Protein AF-A0AB36SGU2-F1 (afdb_monomer)

Mean predicted aligned error: 3.73 Å

Radius of gyration: 13.9 Å; Cα contacts (8 Å, |Δi|>4): 106; chains: 1; bounding box: 42×23×34 Å

Organism: NCBI:txid155322

Foldseek 3Di:
DDDQALALCSDPLLVVLLVQLVVCVVVVHDNVRSVVVLCVVPVVPDDPLSVLSNLSSSQLNCLLVQHGDPVSLVSNLVCLVVVVNLVSCPVPVPRSVVNNVNSVVSNVSSPDRSPDD

Solvent-accessible surface area (backbone atoms only — not comparable to full-atom values): 6600 Å² total; per-residue (Å²): 131,89,75,61,55,59,56,76,66,40,35,72,68,26,42,50,52,52,52,52,47,52,47,34,48,73,76,66,44,51,71,70,54,35,51,52,51,48,49,69,69,45,55,86,76,47,52,76,70,50,46,44,45,47,33,45,31,53,34,51,54,26,44,77,70,42,57,65,52,70,69,43,47,52,51,28,50,51,41,58,74,68,44,61,63,52,60,80,34,71,92,36,63,72,54,29,53,52,25,50,53,48,49,50,55,47,49,54,54,76,72,44,80,60,91,58,130

Secondary structure (DSSP, 8-state):
-----SSTTSSHHHHHHHHHHHHHHHTT--HHHHHHHHHHHHGGG--HHHHHHHHHHHHHHHHHTT---HHHHHHHHHHHHTT-GGGGGTT-HHHHHHHHHHHHHHHHHHHS-----

Sequence (117 aa):
MYVSGVGIFEDDLSEDIKFDFQNLISDGYSLEKATSILISKYVPSLRKYEENVFWIALAAIQWEMGRLEPLVKEKAINIIDNKSDLKRWWREPELKEKREKVLKNLKEKLLSPNSKI

pLDDT: mean 92.79, std 11.56, range [38.06, 98.62]

Structure (mmCIF, N/CA/C/O backbone):
data_AF-A0AB36SGU2-F1
#
_entry.id   AF-A0AB36SGU2-F1
#
loop_
_atom_site.group_PDB
_atom_site.id
_atom_site.type_symbol
_atom_site.label_atom_id
_atom_site.label_alt_id
_atom_site.label_comp_id
_atom_site.label_asym_id
_atom_site.label_entity_id
_atom_site.label_seq_id
_atom_site.pdbx_PDB_ins_code
_atom_site.Cartn_x
_atom_site.Cartn_y
_atom_site.Cartn_z
_atom_site.occupancy
_atom_site.B_iso_or_equiv
_atom_site.auth_seq_id
_atom_site.auth_comp_id
_atom_site.auth_asym_id
_atom_site.auth_atom_id
_atom_site.pdbx_PDB_model_num
ATOM 1 N N . MET A 1 1 ? 20.486 -14.448 -4.800 1.00 46.16 1 MET A N 1
ATOM 2 C CA . MET A 1 1 ? 19.642 -13.465 -4.092 1.00 46.16 1 MET A CA 1
ATOM 3 C C . MET A 1 1 ? 18.228 -13.771 -4.539 1.00 46.16 1 MET A C 1
ATOM 5 O O . MET A 1 1 ? 17.993 -13.698 -5.736 1.00 46.16 1 MET A O 1
ATOM 9 N N . TYR A 1 2 ? 17.367 -14.277 -3.653 1.00 52.16 2 TYR A N 1
ATOM 10 C CA . TYR A 1 2 ? 15.994 -14.608 -4.036 1.00 52.16 2 TYR A CA 1
ATOM 11 C C . TYR A 1 2 ? 15.250 -13.306 -4.302 1.00 52.16 2 TYR A C 1
ATOM 13 O O . TYR A 1 2 ? 15.203 -12.416 -3.454 1.00 52.16 2 TYR A O 1
ATOM 21 N N . VAL A 1 3 ? 14.758 -13.175 -5.522 1.00 58.72 3 VAL A N 1
ATOM 22 C CA . VAL A 1 3 ? 13.895 -12.076 -5.91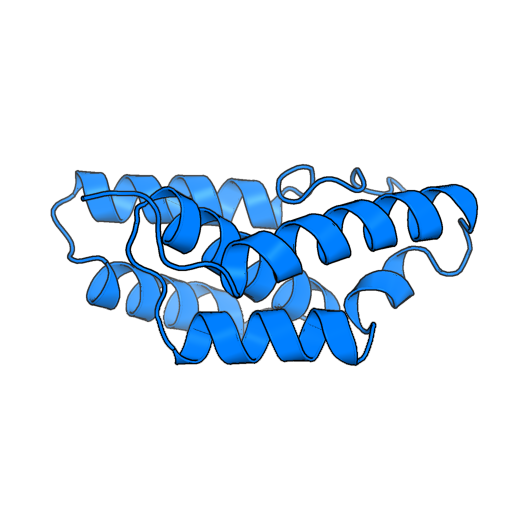8 1.00 58.72 3 VAL A CA 1
ATOM 23 C C . VAL A 1 3 ? 12.497 -12.581 -5.620 1.00 58.72 3 VAL A C 1
ATOM 25 O O . VAL A 1 3 ? 12.070 -13.580 -6.194 1.00 58.72 3 VAL A O 1
ATOM 28 N N . SER A 1 4 ? 11.838 -11.952 -4.649 1.00 68.38 4 SER A N 1
ATOM 29 C CA . SER A 1 4 ? 10.412 -12.171 -4.407 1.00 68.38 4 SER A CA 1
ATOM 30 C C . SER A 1 4 ? 9.648 -11.954 -5.717 1.00 68.38 4 SER A C 1
ATOM 32 O O . SER A 1 4 ? 10.104 -11.225 -6.611 1.00 68.38 4 SER A O 1
ATOM 34 N N . GLY A 1 5 ? 8.523 -12.649 -5.862 1.00 83.06 5 GLY A N 1
ATOM 35 C CA . GLY A 1 5 ? 7.717 -12.551 -7.065 1.00 83.06 5 GLY A CA 1
ATOM 36 C C . GLY A 1 5 ? 7.230 -11.118 -7.329 1.00 83.06 5 GLY A C 1
ATOM 37 O O . GLY A 1 5 ? 7.374 -10.197 -6.527 1.00 83.06 5 GLY A O 1
ATOM 38 N N . VAL A 1 6 ? 6.683 -10.895 -8.517 1.00 92.62 6 VAL A N 1
ATOM 39 C CA . VAL A 1 6 ? 6.271 -9.560 -8.981 1.00 92.62 6 VAL A CA 1
ATOM 40 C C . VAL A 1 6 ? 4.845 -9.199 -8.557 1.00 92.62 6 VAL A C 1
ATOM 42 O O . VAL A 1 6 ? 4.420 -8.053 -8.737 1.00 92.62 6 VAL A O 1
ATOM 45 N N . GLY A 1 7 ? 4.090 -10.151 -8.010 1.00 94.50 7 GLY A N 1
ATOM 46 C CA . GLY A 1 7 ? 2.748 -9.957 -7.476 1.00 94.50 7 GLY A CA 1
ATOM 47 C C . GLY A 1 7 ? 2.714 -9.058 -6.237 1.00 94.50 7 GLY A C 1
ATOM 48 O O . GLY A 1 7 ? 3.729 -8.790 -5.599 1.00 94.50 7 GLY A O 1
ATOM 49 N N . ILE A 1 8 ? 1.526 -8.544 -5.900 1.00 96.38 8 ILE A N 1
ATOM 50 C CA . ILE A 1 8 ? 1.348 -7.659 -4.733 1.00 96.38 8 ILE A CA 1
ATOM 51 C C . ILE A 1 8 ? 1.668 -8.380 -3.420 1.00 96.38 8 ILE A C 1
ATOM 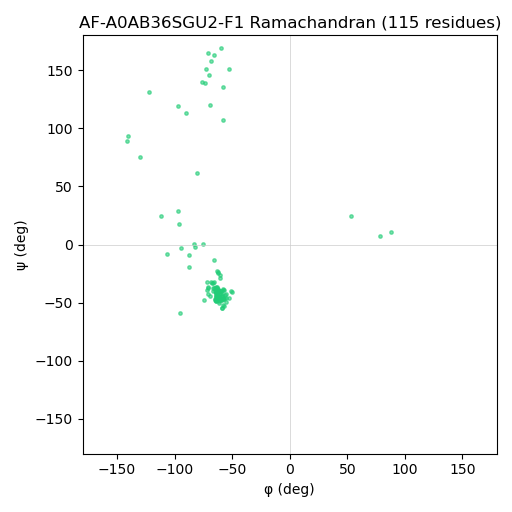53 O O . ILE A 1 8 ? 2.252 -7.755 -2.546 1.00 96.38 8 ILE A O 1
ATOM 57 N N . PHE A 1 9 ? 1.308 -9.665 -3.330 1.00 95.38 9 PHE A N 1
ATOM 58 C CA . PHE A 1 9 ? 1.475 -10.521 -2.152 1.00 95.38 9 PHE A CA 1
ATOM 59 C C . PHE A 1 9 ? 2.515 -11.634 -2.362 1.00 95.38 9 PHE A C 1
ATOM 61 O O . PHE A 1 9 ? 2.412 -12.686 -1.754 1.00 95.38 9 PHE A O 1
ATOM 68 N N . GLU A 1 10 ? 3.470 -11.451 -3.281 1.00 93.25 10 GLU A N 1
ATOM 69 C CA . GLU A 1 10 ? 4.564 -12.418 -3.504 1.00 93.25 10 GLU A CA 1
ATOM 70 C C . GLU A 1 10 ? 5.845 -12.022 -2.743 1.00 93.25 10 GLU A C 1
ATOM 72 O O . GLU A 1 10 ? 6.942 -12.466 -3.090 1.00 93.25 10 GLU A O 1
ATOM 77 N N . ASP A 1 11 ? 5.717 -11.139 -1.749 1.00 91.88 11 ASP A N 1
ATOM 78 C CA . ASP A 1 11 ? 6.776 -10.677 -0.847 1.00 91.88 11 ASP A CA 1
ATOM 79 C C . ASP A 1 11 ? 6.384 -10.967 0.608 1.00 91.88 11 ASP A C 1
ATOM 81 O O . ASP A 1 11 ? 5.280 -10.598 1.013 1.00 91.88 11 ASP A O 1
ATOM 85 N N . ASP A 1 12 ? 7.285 -11.558 1.396 1.00 93.81 12 ASP A N 1
ATOM 86 C CA . ASP A 1 12 ? 7.020 -11.952 2.790 1.00 93.81 12 ASP A CA 1
ATOM 87 C C . ASP A 1 12 ? 6.402 -10.805 3.615 1.00 93.81 12 ASP A C 1
ATOM 89 O O . ASP A 1 12 ? 5.424 -11.001 4.334 1.00 93.81 12 ASP A O 1
ATOM 93 N N . LEU A 1 13 ? 6.888 -9.566 3.440 1.00 95.44 13 LEU A N 1
ATOM 94 C CA . LEU A 1 13 ? 6.350 -8.406 4.155 1.00 95.44 13 LEU A CA 1
ATOM 95 C C . LEU A 1 13 ? 4.898 -8.113 3.758 1.00 95.44 13 LEU A C 1
ATOM 97 O O . LEU A 1 13 ? 4.078 -7.742 4.596 1.00 95.44 13 LEU A O 1
ATOM 101 N N . SER A 1 14 ? 4.563 -8.240 2.476 1.00 96.19 14 SER A N 1
ATOM 102 C CA . SER A 1 14 ? 3.194 -8.007 2.008 1.00 96.19 14 SER A CA 1
ATOM 103 C C . SER A 1 14 ? 2.211 -9.070 2.504 1.00 96.19 14 SER A C 1
ATOM 105 O O . SER A 1 14 ? 1.051 -8.741 2.769 1.00 96.19 14 SER A O 1
ATOM 107 N N . GLU A 1 15 ? 2.666 -10.314 2.669 1.00 96.38 15 GLU A N 1
ATOM 108 C CA . GLU A 1 15 ? 1.875 -11.390 3.269 1.00 96.38 15 GLU A CA 1
ATOM 109 C C . GLU A 1 15 ? 1.663 -11.153 4.768 1.00 96.38 15 GLU A C 1
ATOM 111 O O . GLU A 1 15 ? 0.520 -11.219 5.227 1.00 96.38 15 GLU A O 1
ATOM 116 N N . ASP A 1 16 ? 2.712 -10.760 5.499 1.00 97.69 16 ASP A N 1
ATOM 117 C CA . ASP A 1 16 ? 2.628 -10.393 6.918 1.00 97.69 16 ASP A CA 1
ATOM 118 C C . ASP A 1 16 ? 1.625 -9.255 7.150 1.00 97.69 16 ASP A C 1
ATOM 120 O O . ASP A 1 16 ? 0.756 -9.339 8.017 1.00 97.69 16 ASP A O 1
ATOM 124 N N . ILE A 1 17 ? 1.688 -8.200 6.330 1.00 97.94 17 ILE A N 1
ATOM 125 C CA . ILE A 1 17 ? 0.758 -7.063 6.408 1.00 97.94 17 ILE A CA 1
ATOM 126 C C . ILE A 1 17 ? -0.681 -7.518 6.178 1.00 97.94 17 ILE A C 1
ATOM 128 O O . ILE A 1 17 ? -1.591 -7.056 6.868 1.00 97.94 17 ILE A O 1
ATOM 132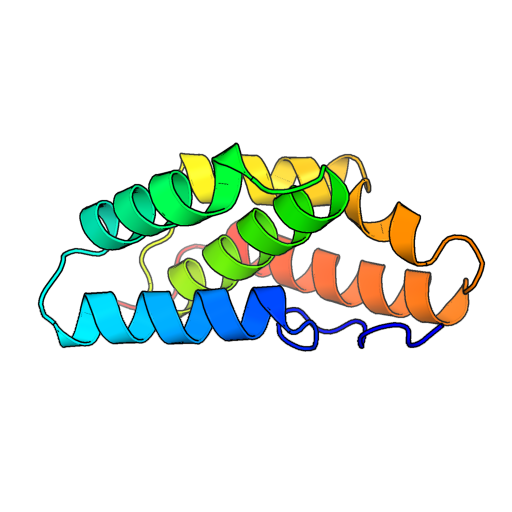 N N . LYS A 1 18 ? -0.906 -8.412 5.209 1.00 97.12 18 LYS A N 1
ATOM 133 C CA . LYS A 1 18 ? -2.237 -8.952 4.924 1.00 97.12 18 LYS A CA 1
ATOM 134 C C . LYS A 1 18 ? -2.770 -9.757 6.100 1.00 97.12 18 LYS A C 1
ATOM 136 O O . LYS A 1 18 ? -3.909 -9.531 6.506 1.00 97.12 18 LYS A O 1
ATOM 141 N N . PHE A 1 19 ? -1.954 -10.655 6.640 1.00 97.69 19 PHE A N 1
ATOM 142 C CA . PHE A 1 19 ? -2.317 -11.485 7.779 1.00 97.69 19 PHE A CA 1
ATOM 143 C C . PHE A 1 19 ? -2.627 -10.636 9.018 1.00 97.69 19 PHE A C 1
ATOM 145 O O . PHE A 1 19 ? -3.697 -10.768 9.610 1.00 97.69 19 PHE A O 1
ATOM 152 N N . ASP A 1 20 ? -1.753 -9.690 9.357 1.00 98.12 20 ASP A N 1
ATOM 153 C CA . ASP A 1 20 ? -1.947 -8.804 10.502 1.00 98.12 20 ASP A CA 1
ATOM 154 C C . ASP A 1 20 ? -3.170 -7.902 10.352 1.00 98.12 20 ASP A C 1
ATOM 156 O O . ASP A 1 20 ? -3.916 -7.706 11.314 1.00 98.12 20 ASP A O 1
ATOM 160 N N . PHE A 1 21 ? -3.409 -7.364 9.150 1.00 97.25 21 PHE A N 1
ATOM 161 C CA . PHE A 1 21 ? -4.615 -6.584 8.893 1.00 97.25 21 PHE A CA 1
ATOM 162 C C . PHE A 1 21 ? -5.864 -7.435 9.136 1.00 97.25 21 PHE A C 1
ATOM 164 O O . PHE A 1 21 ? -6.776 -7.010 9.841 1.00 97.25 21 PHE A O 1
ATOM 171 N N . GLN A 1 22 ? -5.901 -8.654 8.593 1.00 95.94 22 GLN A N 1
ATOM 172 C CA . GLN A 1 22 ? -7.028 -9.574 8.758 1.00 95.94 22 GLN A CA 1
ATOM 173 C C . GLN A 1 22 ? -7.252 -9.977 10.221 1.00 95.94 22 GLN A C 1
ATOM 175 O O . GLN A 1 22 ? -8.407 -10.051 10.647 1.00 95.94 22 GLN A O 1
ATOM 180 N N . ASN A 1 23 ? -6.186 -10.175 10.998 1.00 98.00 23 ASN A N 1
ATOM 181 C CA . ASN A 1 23 ? -6.287 -10.449 12.432 1.00 98.00 23 ASN A CA 1
ATOM 182 C C . ASN A 1 23 ? -6.893 -9.267 13.187 1.00 98.00 23 ASN A C 1
ATOM 184 O O . ASN A 1 23 ? -7.854 -9.454 13.921 1.00 98.00 23 ASN A O 1
ATOM 188 N N . LEU A 1 24 ? -6.425 -8.040 12.937 1.00 98.12 24 LEU A N 1
ATOM 189 C CA . LEU A 1 24 ? -6.988 -6.845 13.576 1.00 98.12 24 LEU A CA 1
ATOM 190 C C . LEU A 1 24 ? -8.482 -6.679 13.259 1.00 98.12 24 LEU A C 1
ATOM 192 O O . LEU A 1 24 ? -9.278 -6.343 14.132 1.00 98.12 24 LEU A O 1
ATOM 196 N N . ILE A 1 25 ? -8.892 -6.950 12.022 1.00 96.12 25 ILE A N 1
ATOM 197 C CA . ILE A 1 25 ? -10.314 -6.917 11.664 1.00 96.12 25 ILE A CA 1
ATOM 198 C C . ILE A 1 25 ? -11.093 -8.030 12.381 1.00 96.12 25 ILE A C 1
ATOM 200 O O . ILE A 1 25 ? -12.196 -7.785 12.866 1.00 96.12 25 ILE A O 1
ATOM 204 N N . SER A 1 26 ? -10.517 -9.229 12.489 1.00 96.38 26 SER A N 1
ATOM 205 C CA . SER A 1 26 ? -11.129 -10.367 13.192 1.00 96.38 26 SER A CA 1
ATOM 206 C C . SER A 1 26 ? -11.265 -10.123 14.699 1.00 96.38 26 SER A C 1
ATOM 208 O O . SER A 1 26 ? -12.258 -10.531 15.296 1.00 96.38 26 SER A O 1
ATOM 210 N N . ASP A 1 27 ? -10.331 -9.376 15.288 1.00 97.69 27 ASP A N 1
ATOM 211 C CA . ASP A 1 27 ? -10.348 -8.939 16.689 1.00 97.69 27 ASP A CA 1
ATOM 212 C C . ASP A 1 27 ? -11.343 -7.786 16.949 1.00 97.69 27 ASP A C 1
ATOM 214 O O . ASP A 1 27 ? -11.480 -7.308 18.077 1.00 97.69 27 ASP A O 1
ATOM 218 N N . GLY A 1 28 ? -12.061 -7.323 15.918 1.00 96.88 28 GLY A N 1
ATOM 219 C CA . GLY A 1 28 ? -13.112 -6.310 16.027 1.00 96.88 28 GLY A CA 1
ATOM 220 C C . GLY A 1 28 ? -12.626 -4.863 15.923 1.00 96.88 28 GLY A C 1
ATOM 221 O O . GLY A 1 28 ? -13.398 -3.938 16.193 1.00 96.88 28 GLY A O 1
ATOM 222 N N . TYR A 1 29 ? -11.372 -4.628 15.524 1.00 97.56 29 TYR A N 1
ATOM 223 C CA . TYR A 1 29 ? -10.899 -3.273 15.253 1.00 97.56 29 TYR A CA 1
ATOM 224 C C . TYR A 1 29 ? -11.540 -2.710 13.976 1.00 97.56 29 TYR A C 1
ATOM 226 O O . TYR A 1 29 ? -11.772 -3.417 12.995 1.00 97.56 29 TYR A O 1
ATOM 234 N N . SER A 1 30 ? -11.794 -1.397 13.963 1.00 94.94 30 SER A N 1
ATOM 235 C CA . SER A 1 30 ? -12.216 -0.710 12.739 1.00 94.94 30 SER A CA 1
ATOM 236 C C . SER A 1 30 ? -11.076 -0.676 11.714 1.00 94.94 30 SER A C 1
ATOM 238 O O . SER A 1 30 ? -9.903 -0.741 12.091 1.00 94.94 30 SER A O 1
ATOM 240 N N . LEU A 1 31 ? -11.404 -0.503 10.427 1.00 92.94 31 LEU A N 1
ATOM 241 C CA . LEU A 1 31 ? -10.397 -0.339 9.368 1.00 92.94 31 LEU A CA 1
ATOM 242 C C . LEU A 1 31 ? -9.400 0.781 9.704 1.00 92.94 31 LEU A C 1
ATOM 244 O O . LEU A 1 31 ? -8.200 0.551 9.645 1.00 92.94 31 LEU A O 1
ATOM 248 N N . GLU A 1 32 ? -9.876 1.945 10.152 1.00 94.62 32 GLU A N 1
ATOM 249 C CA . GLU A 1 32 ? -9.029 3.095 10.505 1.00 94.62 32 GLU A CA 1
ATOM 250 C C . GLU A 1 32 ? -8.071 2.775 11.654 1.00 94.62 32 GLU A C 1
ATOM 252 O O . GLU A 1 32 ? -6.903 3.185 11.665 1.00 94.62 32 GLU A O 1
ATOM 257 N N . LYS A 1 33 ? -8.565 2.027 12.650 1.00 97.44 33 LYS A N 1
ATOM 258 C CA . LYS A 1 33 ? -7.751 1.632 13.795 1.00 97.44 33 LYS A CA 1
ATOM 259 C C . LYS A 1 33 ? -6.717 0.588 13.386 1.00 97.44 33 LYS A C 1
ATOM 261 O O . LYS A 1 33 ? -5.559 0.734 13.778 1.00 97.44 33 LYS A O 1
ATOM 266 N N . ALA A 1 34 ? -7.101 -0.396 12.573 1.00 97.69 34 ALA A N 1
ATOM 267 C CA . ALA A 1 34 ? -6.194 -1.403 12.033 1.00 97.69 34 ALA A CA 1
ATOM 268 C C . ALA A 1 34 ? -5.079 -0.754 11.195 1.00 97.69 34 ALA A C 1
ATOM 270 O O . ALA A 1 34 ? -3.900 -1.000 11.441 1.00 97.69 34 ALA A O 1
ATOM 271 N N . THR A 1 35 ? -5.4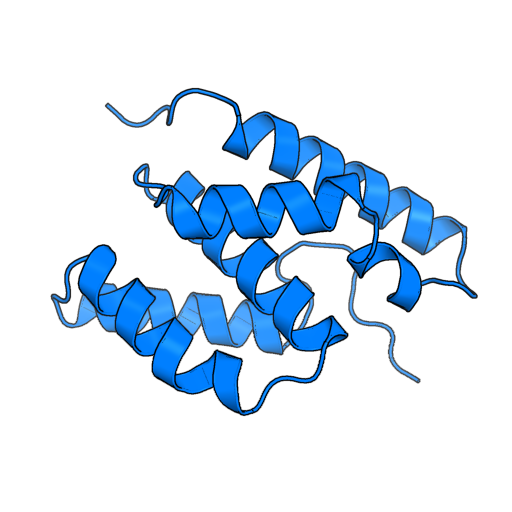27 0.172 10.297 1.00 97.38 35 THR A N 1
ATOM 272 C CA . THR A 1 35 ? -4.476 0.972 9.509 1.00 97.38 35 THR A CA 1
ATOM 273 C C . THR A 1 35 ? -3.489 1.720 10.393 1.00 97.38 35 THR A C 1
ATOM 275 O O . THR A 1 35 ? -2.279 1.628 10.194 1.00 97.38 35 THR A O 1
ATOM 278 N N . SER A 1 36 ? -3.989 2.432 11.405 1.00 97.88 36 SER A N 1
ATOM 279 C CA . SER A 1 36 ? -3.146 3.204 12.323 1.00 97.88 36 SER A CA 1
ATOM 280 C C . SER A 1 36 ? -2.174 2.312 13.103 1.00 97.88 36 SER A C 1
ATOM 282 O O . SER A 1 36 ? -1.016 2.689 13.306 1.00 97.88 36 SER A O 1
ATOM 284 N N . ILE A 1 37 ? -2.628 1.125 13.525 1.00 98.44 37 ILE A N 1
ATOM 285 C CA . ILE A 1 37 ? -1.800 0.122 14.208 1.00 98.44 37 ILE A CA 1
ATOM 286 C C . ILE A 1 37 ? -0.705 -0.385 13.268 1.00 98.44 37 ILE A C 1
ATOM 288 O O . ILE A 1 37 ? 0.462 -0.369 13.655 1.00 98.44 37 ILE A O 1
ATOM 292 N N . LEU A 1 38 ? -1.041 -0.768 12.032 1.00 98.19 38 LEU A N 1
ATOM 293 C CA . LEU A 1 38 ? -0.046 -1.263 11.077 1.00 98.19 38 LEU A CA 1
ATOM 294 C C . LEU A 1 38 ? 0.984 -0.200 10.702 1.00 98.19 38 LEU A C 1
ATOM 296 O O . LEU A 1 38 ? 2.177 -0.495 10.691 1.00 98.19 38 LEU A O 1
ATOM 300 N N . ILE A 1 39 ? 0.551 1.041 10.453 1.00 98.19 39 ILE A N 1
ATOM 301 C CA . ILE A 1 39 ? 1.468 2.156 10.179 1.00 98.19 39 ILE A CA 1
ATOM 302 C C . ILE A 1 39 ? 2.434 2.328 11.351 1.00 98.19 39 ILE A C 1
ATOM 304 O O . ILE A 1 39 ? 3.639 2.414 11.140 1.00 98.19 39 ILE A O 1
ATOM 308 N N . SER A 1 40 ? 1.920 2.326 12.583 1.00 98.06 40 SER A N 1
ATOM 309 C CA . SER A 1 40 ? 2.744 2.506 13.783 1.00 98.06 40 SER A CA 1
ATOM 310 C C . SER A 1 40 ? 3.692 1.329 14.036 1.00 98.06 40 SER A C 1
ATOM 312 O O . SER A 1 40 ? 4.792 1.535 14.541 1.00 98.06 40 SER A O 1
ATOM 314 N N . LYS A 1 41 ? 3.277 0.105 13.686 1.00 97.81 41 LYS A N 1
ATOM 315 C CA . LYS A 1 41 ? 4.060 -1.126 13.862 1.00 97.81 41 LYS A CA 1
ATOM 316 C C . LYS A 1 41 ? 5.201 -1.235 12.851 1.00 97.81 41 LYS A C 1
ATOM 318 O O . LYS A 1 41 ? 6.320 -1.560 13.234 1.00 97.81 41 LYS A O 1
ATOM 323 N N . TYR A 1 42 ? 4.909 -1.000 11.574 1.00 97.81 42 TYR A N 1
ATOM 324 C CA . TYR A 1 42 ? 5.836 -1.290 10.483 1.00 97.81 42 TYR A CA 1
ATOM 325 C C . TYR A 1 42 ? 6.654 -0.065 10.075 1.00 97.81 42 TYR A C 1
ATOM 327 O O . TYR A 1 42 ? 7.877 -0.094 10.155 1.00 97.81 42 TYR A O 1
ATOM 335 N N . VAL A 1 43 ? 6.004 1.030 9.667 1.00 96.88 43 VAL A N 1
ATOM 336 C CA . VAL A 1 43 ? 6.657 2.154 8.962 1.00 96.88 43 VAL A CA 1
ATOM 337 C C . VAL A 1 43 ? 7.923 2.695 9.652 1.00 96.88 43 VAL A C 1
ATOM 339 O O . VAL A 1 43 ? 8.885 2.961 8.932 1.00 96.88 43 VAL A O 1
ATOM 342 N N . PRO A 1 44 ? 8.005 2.826 10.995 1.00 97.31 44 PRO A N 1
ATOM 343 C CA . PRO A 1 44 ? 9.207 3.341 11.656 1.00 97.31 44 PRO A CA 1
ATOM 344 C C . PRO A 1 44 ? 10.477 2.501 11.463 1.00 97.31 44 PRO A C 1
ATOM 346 O O . PRO A 1 44 ? 11.575 3.036 11.605 1.00 97.31 44 PRO A O 1
ATOM 349 N N . SER A 1 45 ? 10.350 1.200 11.184 1.00 95.06 45 SER A N 1
ATOM 350 C CA . SER A 1 45 ? 11.483 0.272 11.061 1.00 95.06 45 SER A CA 1
ATOM 351 C C . SER A 1 45 ? 11.786 -0.141 9.618 1.00 95.06 45 SER A C 1
ATOM 353 O O . SER A 1 45 ? 12.820 -0.765 9.373 1.00 95.06 45 SER A O 1
ATOM 355 N N . LEU A 1 46 ? 10.927 0.227 8.662 1.00 96.50 46 LEU A N 1
ATOM 356 C CA . LEU A 1 46 ? 11.072 -0.162 7.263 1.00 96.50 46 LEU A CA 1
ATOM 357 C C . LEU A 1 46 ? 12.150 0.646 6.538 1.00 96.50 46 LEU A C 1
ATOM 359 O O . LEU A 1 46 ? 12.247 1.871 6.635 1.00 96.50 46 LEU A O 1
ATOM 363 N N . ARG A 1 47 ? 12.919 -0.044 5.697 1.00 95.06 47 ARG A N 1
ATOM 364 C CA . ARG A 1 47 ? 13.737 0.590 4.659 1.00 95.06 47 ARG A CA 1
ATOM 365 C C . ARG A 1 47 ? 12.844 1.141 3.552 1.00 95.06 47 ARG A C 1
ATOM 367 O O . ARG A 1 47 ? 11.701 0.735 3.381 1.00 95.06 47 ARG A O 1
ATOM 374 N N . LYS A 1 48 ? 13.398 2.008 2.698 1.00 90.25 48 LYS A N 1
ATOM 375 C CA . LYS A 1 48 ? 12.612 2.681 1.650 1.00 90.25 48 LYS A CA 1
ATOM 376 C C . LYS A 1 48 ? 11.881 1.729 0.691 1.00 90.25 48 LYS A C 1
ATOM 378 O O . LYS A 1 48 ? 10.759 2.024 0.299 1.00 90.25 48 LYS A O 1
ATOM 383 N N . TYR A 1 49 ? 12.505 0.616 0.297 1.00 91.00 49 TYR A N 1
ATOM 384 C CA . TYR A 1 49 ? 11.846 -0.361 -0.581 1.00 91.00 49 TYR A CA 1
ATOM 385 C C . TYR A 1 49 ? 10.753 -1.149 0.156 1.00 91.00 49 TYR A C 1
ATOM 387 O O . TYR A 1 49 ? 9.742 -1.482 -0.445 1.00 91.00 49 TYR A O 1
ATOM 395 N N . GLU A 1 50 ? 10.925 -1.402 1.452 1.00 95.56 50 GLU A N 1
ATOM 396 C CA . GLU A 1 5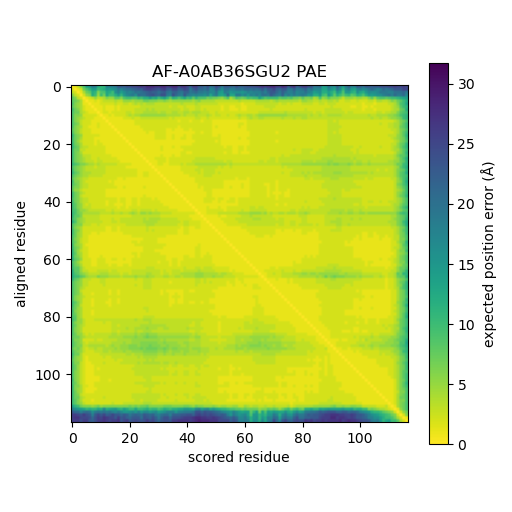0 ? 9.940 -2.096 2.288 1.00 95.56 50 GLU A CA 1
ATOM 397 C C . GLU A 1 50 ? 8.734 -1.194 2.544 1.00 95.56 50 GLU A C 1
ATOM 399 O O . GLU A 1 50 ? 7.597 -1.640 2.463 1.00 95.56 50 GLU A O 1
ATOM 404 N N . GLU A 1 51 ? 8.968 0.103 2.753 1.00 97.06 51 GLU A N 1
ATOM 405 C CA . GLU A 1 51 ? 7.907 1.104 2.859 1.00 97.06 51 GLU A CA 1
ATOM 406 C C . GLU A 1 51 ? 7.037 1.128 1.589 1.00 97.06 51 GLU A C 1
ATOM 408 O O . GLU A 1 51 ? 5.814 1.244 1.667 1.00 97.06 51 GLU A O 1
ATOM 413 N N . ASN A 1 52 ? 7.651 0.962 0.411 1.00 97.25 52 ASN A N 1
ATOM 414 C CA . ASN A 1 52 ? 6.910 0.860 -0.843 1.00 97.25 52 ASN A CA 1
ATOM 415 C C . ASN A 1 52 ? 6.009 -0.382 -0.875 1.00 97.25 52 ASN A C 1
ATOM 417 O O . ASN A 1 52 ? 4.824 -0.257 -1.189 1.00 97.25 52 ASN A O 1
ATOM 421 N N . VAL A 1 53 ? 6.552 -1.550 -0.512 1.00 97.31 53 VAL A N 1
ATOM 422 C CA . VAL A 1 53 ? 5.785 -2.802 -0.387 1.00 97.31 53 VAL A CA 1
ATOM 423 C C . VAL A 1 53 ? 4.625 -2.616 0.591 1.00 97.31 53 VAL A C 1
ATOM 425 O O . VAL A 1 53 ? 3.497 -2.983 0.267 1.00 97.31 53 VAL A O 1
ATOM 428 N N . PHE A 1 54 ? 4.872 -1.964 1.730 1.00 98.38 54 PHE A N 1
ATOM 429 C CA . PHE A 1 54 ? 3.866 -1.723 2.757 1.00 98.38 54 PHE A CA 1
ATOM 430 C C . PHE A 1 54 ? 2.666 -0.932 2.237 1.00 98.38 54 PHE A C 1
ATOM 432 O O . PHE A 1 54 ? 1.528 -1.392 2.333 1.00 98.38 54 PHE A O 1
ATOM 439 N N . TRP A 1 55 ? 2.907 0.242 1.648 1.00 98.62 55 TRP A N 1
ATOM 440 C CA . TRP A 1 55 ? 1.820 1.092 1.160 1.00 98.62 55 TRP A CA 1
ATOM 441 C C . TRP A 1 55 ? 1.063 0.448 -0.005 1.00 98.62 55 TRP A C 1
ATOM 443 O O . TRP A 1 55 ? -0.160 0.569 -0.076 1.00 98.62 55 TRP A O 1
ATOM 453 N N . ILE A 1 56 ? 1.767 -0.256 -0.898 1.00 98.50 56 ILE A N 1
ATOM 454 C CA . ILE A 1 56 ? 1.162 -0.980 -2.023 1.00 98.50 56 ILE A CA 1
ATOM 455 C C . ILE A 1 56 ? 0.249 -2.108 -1.518 1.00 98.50 56 ILE A C 1
ATOM 457 O O . ILE A 1 56 ? -0.897 -2.210 -1.964 1.00 98.50 56 ILE A O 1
ATOM 461 N N . ALA A 1 57 ? 0.733 -2.931 -0.584 1.00 98.31 57 ALA A N 1
ATOM 462 C CA . ALA A 1 57 ? -0.024 -4.046 -0.023 1.00 98.31 57 ALA A CA 1
ATOM 463 C C . ALA A 1 57 ? -1.249 -3.552 0.756 1.00 98.31 57 ALA A C 1
ATOM 465 O O . ALA A 1 57 ? -2.366 -4.008 0.507 1.00 98.31 57 ALA A O 1
ATOM 466 N N . LEU A 1 58 ? -1.068 -2.560 1.635 1.00 98.38 58 LEU A N 1
ATOM 467 C CA . LEU A 1 58 ? -2.155 -1.999 2.437 1.00 98.38 58 LEU A CA 1
ATOM 468 C C . LEU A 1 58 ? -3.253 -1.373 1.565 1.00 98.38 58 LEU A C 1
ATOM 470 O O . LEU A 1 58 ? -4.437 -1.585 1.825 1.00 98.38 58 LEU A O 1
ATOM 474 N N . ALA A 1 59 ? -2.880 -0.668 0.492 1.00 98.25 59 ALA A N 1
ATOM 475 C CA . ALA A 1 59 ? -3.844 -0.116 -0.457 1.00 98.25 59 ALA A CA 1
ATOM 476 C C . ALA A 1 59 ? -4.651 -1.210 -1.172 1.00 98.25 59 ALA A C 1
ATOM 478 O O . ALA A 1 59 ? -5.865 -1.073 -1.325 1.00 98.25 59 ALA A O 1
ATOM 479 N N . ALA A 1 60 ? -3.996 -2.299 -1.587 1.00 97.94 60 ALA A N 1
ATOM 480 C CA . ALA A 1 60 ? -4.671 -3.427 -2.223 1.00 97.94 60 ALA A CA 1
ATOM 481 C C . ALA A 1 60 ? -5.679 -4.097 -1.273 1.00 97.94 60 ALA A C 1
ATOM 483 O O . ALA A 1 60 ? -6.834 -4.283 -1.656 1.00 97.94 60 ALA A O 1
ATOM 484 N N . ILE A 1 61 ? -5.277 -4.374 -0.026 1.00 96.56 61 ILE A N 1
ATOM 485 C CA . ILE A 1 61 ? -6.142 -4.967 1.011 1.00 96.56 61 ILE A CA 1
ATOM 486 C C . ILE A 1 61 ? -7.377 -4.092 1.245 1.00 96.56 61 ILE A C 1
ATOM 488 O O . ILE A 1 61 ? -8.514 -4.559 1.179 1.00 96.56 61 ILE A O 1
ATOM 492 N N . GLN A 1 62 ? -7.165 -2.799 1.487 1.00 95.88 62 GLN A N 1
ATOM 493 C CA . GLN A 1 62 ? -8.246 -1.870 1.804 1.00 95.88 62 GLN A CA 1
ATOM 494 C C . GLN A 1 62 ? -9.229 -1.673 0.644 1.00 95.88 62 GLN A C 1
ATOM 496 O O . GLN A 1 62 ? -10.442 -1.576 0.858 1.00 95.88 62 GLN A O 1
ATOM 501 N N . TRP A 1 63 ? -8.726 -1.645 -0.594 1.00 95.69 63 TRP A N 1
ATOM 502 C CA . TRP A 1 63 ? -9.576 -1.597 -1.781 1.00 95.69 63 TRP A CA 1
ATOM 503 C C . TRP A 1 63 ? -10.433 -2.862 -1.913 1.00 95.69 63 TRP A C 1
ATOM 505 O O . TRP A 1 63 ? -11.643 -2.763 -2.114 1.00 95.69 63 TRP A O 1
ATOM 515 N N . GLU A 1 64 ? -9.849 -4.049 -1.713 1.00 92.88 64 GLU A N 1
ATOM 516 C CA . GLU A 1 64 ? -10.585 -5.324 -1.725 1.00 92.88 64 GLU A CA 1
ATOM 517 C C . GLU A 1 64 ? -11.669 -5.393 -0.637 1.00 92.88 64 GLU A C 1
ATOM 519 O O . GLU A 1 64 ? -12.708 -6.035 -0.825 1.00 92.88 64 GLU A O 1
ATOM 524 N N . MET A 1 65 ? -11.470 -4.695 0.481 1.00 90.31 65 MET A N 1
ATOM 525 C CA . MET A 1 65 ? -12.447 -4.568 1.565 1.00 90.31 65 MET A CA 1
ATOM 526 C C . MET A 1 65 ? -13.511 -3.490 1.332 1.00 90.31 65 MET A C 1
ATOM 528 O O . MET A 1 65 ? -14.417 -3.345 2.148 1.00 90.31 65 MET A O 1
ATOM 532 N N . GLY A 1 66 ? -13.444 -2.749 0.225 1.00 90.56 66 GLY A N 1
ATOM 533 C CA . GLY A 1 66 ? -14.424 -1.716 -0.106 1.00 90.56 66 GLY A CA 1
ATOM 534 C C . GLY A 1 66 ? -14.235 -0.406 0.658 1.00 90.56 66 GLY A C 1
ATOM 535 O O . GLY A 1 66 ? -15.035 0.516 0.493 1.00 90.56 66 GLY A O 1
ATOM 536 N N . ARG A 1 67 ? -13.149 -0.247 1.425 1.00 90.44 67 ARG A N 1
ATOM 537 C CA . ARG A 1 67 ? -12.865 0.986 2.166 1.00 90.44 67 ARG A CA 1
ATOM 538 C C . ARG A 1 67 ? -11.384 1.337 2.118 1.00 90.44 67 ARG A C 1
ATOM 540 O O . ARG A 1 67 ? -10.605 0.900 2.953 1.00 90.44 67 ARG A O 1
ATOM 547 N N . LEU A 1 68 ? -11.034 2.170 1.141 1.00 95.12 68 LEU A N 1
ATOM 548 C CA . LEU A 1 68 ? -9.676 2.646 0.907 1.00 95.12 68 LEU A CA 1
ATOM 549 C C . LEU A 1 68 ? -9.470 4.021 1.541 1.00 95.12 68 LEU A C 1
ATOM 551 O O . LEU A 1 68 ? -10.145 4.983 1.171 1.00 95.12 68 LEU A O 1
ATOM 555 N N . GLU A 1 69 ? -8.532 4.118 2.478 1.00 95.75 69 GLU A N 1
ATOM 556 C CA . GLU A 1 69 ? -8.232 5.380 3.146 1.00 95.75 69 GLU A CA 1
ATOM 557 C C . GLU A 1 69 ? -7.474 6.350 2.222 1.00 95.75 69 GLU A C 1
ATOM 559 O O . GLU A 1 69 ? -6.550 5.931 1.514 1.00 95.75 69 GLU A O 1
ATOM 564 N N . PRO A 1 70 ? -7.802 7.660 2.240 1.00 95.88 70 PRO A N 1
ATOM 565 C CA . PRO A 1 70 ? -7.177 8.643 1.353 1.00 95.88 70 PRO A CA 1
ATOM 566 C C . PRO A 1 70 ? -5.648 8.684 1.444 1.00 95.88 70 PRO A C 1
ATOM 568 O O . PRO A 1 70 ? -4.983 8.702 0.411 1.00 95.88 70 PRO A O 1
ATOM 571 N N . LEU A 1 71 ? -5.091 8.627 2.659 1.00 96.50 71 LEU A N 1
ATOM 572 C CA . LEU A 1 71 ? -3.642 8.618 2.885 1.00 96.50 71 LEU A CA 1
ATOM 573 C C . LEU A 1 71 ? -2.977 7.397 2.235 1.00 96.50 71 LEU A C 1
ATOM 575 O O . LEU A 1 71 ? -1.961 7.522 1.555 1.00 96.50 71 LEU A O 1
ATOM 579 N N . VAL A 1 72 ? -3.561 6.215 2.437 1.00 98.19 72 VAL A N 1
ATOM 580 C CA . VAL A 1 72 ? -3.040 4.948 1.908 1.00 98.19 72 VAL A CA 1
ATOM 581 C C . VAL A 1 72 ? -3.080 4.964 0.379 1.00 98.19 72 VAL A C 1
ATOM 583 O O . 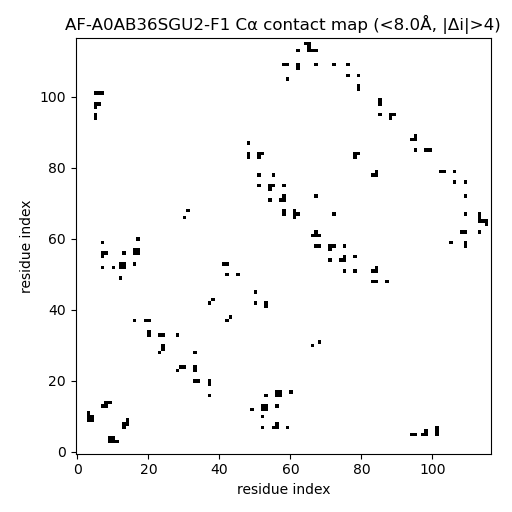VAL A 1 72 ? -2.088 4.630 -0.272 1.00 98.19 72 VAL A O 1
ATOM 586 N N . LYS A 1 73 ? -4.192 5.441 -0.198 1.00 98.00 73 LYS A N 1
ATOM 587 C CA . LYS A 1 73 ? -4.330 5.654 -1.643 1.00 98.00 73 LYS A CA 1
ATOM 588 C C . LYS A 1 73 ? -3.259 6.599 -2.176 1.00 98.00 73 LYS A C 1
ATOM 590 O O . LYS A 1 73 ? -2.570 6.249 -3.127 1.00 98.00 73 LYS A O 1
ATOM 595 N N . GLU A 1 74 ? -3.110 7.778 -1.579 1.00 98.25 74 GLU A N 1
ATOM 596 C CA . GLU A 1 74 ? -2.146 8.790 -2.021 1.00 98.25 74 GLU A CA 1
ATOM 597 C C . GLU A 1 74 ? -0.716 8.233 -2.036 1.00 98.25 74 GLU A C 1
ATOM 599 O O . GLU A 1 74 ? -0.005 8.365 -3.035 1.00 98.25 74 GLU A O 1
ATOM 604 N N . LYS A 1 75 ? -0.309 7.544 -0.961 1.00 98.44 75 LYS A N 1
ATOM 605 C CA . LYS A 1 75 ? 1.021 6.934 -0.854 1.00 98.44 75 LYS A CA 1
ATOM 606 C C . LYS A 1 75 ? 1.256 5.888 -1.938 1.00 98.44 75 LYS A C 1
ATOM 608 O O . LYS A 1 75 ? 2.262 5.975 -2.643 1.00 98.44 75 LYS A O 1
ATOM 613 N N . ALA A 1 76 ? 0.329 4.944 -2.108 1.00 98.50 76 ALA A N 1
ATOM 614 C CA . ALA A 1 76 ? 0.448 3.898 -3.119 1.00 98.50 76 ALA A CA 1
ATOM 615 C C . ALA A 1 76 ? 0.493 4.475 -4.544 1.00 98.50 76 ALA A C 1
ATOM 617 O O . ALA A 1 76 ? 1.361 4.100 -5.330 1.00 98.50 76 ALA A O 1
ATOM 618 N N . ILE A 1 77 ? -0.380 5.436 -4.866 1.00 98.44 77 ILE A N 1
ATOM 619 C CA . ILE A 1 77 ? -0.399 6.094 -6.181 1.00 98.44 77 ILE A CA 1
ATOM 620 C C . ILE A 1 77 ? 0.917 6.825 -6.450 1.00 98.44 77 ILE A C 1
ATOM 622 O O . ILE A 1 77 ? 1.488 6.660 -7.525 1.00 98.44 77 ILE A O 1
ATOM 626 N N . ASN A 1 78 ? 1.441 7.571 -5.473 1.00 98.44 78 ASN A N 1
ATOM 627 C CA . ASN A 1 78 ? 2.726 8.251 -5.622 1.00 98.44 78 ASN A CA 1
ATOM 628 C C . ASN A 1 78 ? 3.857 7.251 -5.915 1.00 98.44 78 ASN A C 1
ATOM 630 O O . ASN A 1 78 ? 4.635 7.468 -6.839 1.00 98.44 78 ASN A O 1
ATOM 634 N N . ILE A 1 79 ? 3.929 6.133 -5.182 1.00 98.25 79 ILE A N 1
ATOM 635 C CA . ILE A 1 79 ? 4.937 5.079 -5.401 1.00 98.25 79 ILE A CA 1
ATOM 636 C C . ILE A 1 79 ? 4.861 4.506 -6.821 1.00 98.25 79 ILE A C 1
ATOM 638 O O . ILE A 1 79 ? 5.899 4.297 -7.458 1.00 98.25 79 ILE A O 1
ATOM 642 N N . ILE A 1 80 ? 3.645 4.259 -7.316 1.00 98.06 80 ILE A N 1
ATOM 643 C CA . ILE A 1 80 ? 3.421 3.744 -8.670 1.00 98.06 80 ILE A CA 1
ATOM 644 C C . ILE A 1 80 ? 3.870 4.780 -9.711 1.00 98.06 80 ILE A C 1
ATOM 646 O O . ILE A 1 80 ? 4.616 4.443 -10.630 1.00 98.06 80 ILE A O 1
ATOM 650 N N . ASP A 1 81 ? 3.488 6.045 -9.536 1.00 97.88 81 ASP A N 1
ATOM 651 C CA . ASP A 1 81 ? 3.738 7.111 -10.513 1.00 97.88 81 ASP A CA 1
ATOM 652 C C . ASP A 1 81 ? 5.204 7.520 -10.591 1.00 97.88 81 ASP A C 1
ATOM 654 O O . ASP A 1 81 ? 5.738 7.742 -11.679 1.00 97.88 81 ASP A O 1
ATOM 658 N N . ASN A 1 82 ? 5.895 7.543 -9.452 1.00 97.00 82 ASN A N 1
ATOM 659 C CA . ASN A 1 82 ? 7.327 7.819 -9.404 1.00 97.00 82 ASN A CA 1
ATOM 660 C C . ASN A 1 82 ? 8.201 6.580 -9.684 1.00 97.00 82 ASN A C 1
ATOM 662 O O . ASN A 1 82 ? 9.432 6.677 -9.660 1.00 97.00 82 ASN A O 1
ATOM 666 N N . LYS A 1 83 ? 7.581 5.418 -9.949 1.00 96.69 83 LYS A N 1
ATOM 667 C CA . LYS A 1 83 ? 8.234 4.138 -10.270 1.00 96.69 83 LYS A CA 1
ATOM 668 C C . LYS A 1 83 ? 9.282 3.689 -9.241 1.00 96.69 83 LYS A C 1
ATOM 670 O O . LYS A 1 83 ? 10.203 2.941 -9.580 1.00 96.69 83 LYS A O 1
ATOM 675 N N . SER A 1 84 ? 9.185 4.137 -7.987 1.00 96.00 84 SER A N 1
ATOM 676 C CA . SER A 1 84 ? 10.208 3.851 -6.970 1.00 96.00 84 SER A CA 1
ATOM 677 C C . SER A 1 84 ? 10.287 2.369 -6.602 1.00 96.00 84 SER A C 1
ATOM 679 O O . SER A 1 84 ? 11.388 1.876 -6.367 1.00 96.00 84 SER A O 1
ATOM 681 N N . ASP A 1 85 ? 9.163 1.649 -6.627 1.00 95.25 85 ASP A N 1
ATOM 682 C CA . ASP A 1 85 ? 9.091 0.199 -6.383 1.00 95.25 85 ASP A CA 1
ATOM 683 C C . ASP A 1 85 ? 9.848 -0.620 -7.449 1.00 95.25 85 ASP A C 1
ATOM 685 O O . ASP A 1 85 ? 10.569 -1.568 -7.139 1.00 95.25 85 ASP A O 1
ATOM 689 N N . LEU A 1 86 ? 9.807 -0.177 -8.712 1.00 94.94 86 LEU A N 1
ATOM 690 C CA . LEU A 1 86 ? 10.454 -0.866 -9.837 1.00 94.94 86 LEU A CA 1
ATOM 691 C C . LEU A 1 86 ? 11.987 -0.888 -9.751 1.00 94.94 86 LEU A C 1
ATOM 693 O O . LEU A 1 86 ? 12.631 -1.642 -10.484 1.00 9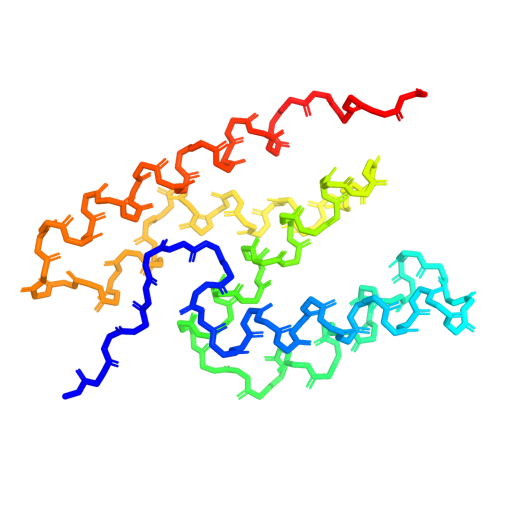4.94 86 LEU A O 1
ATOM 697 N N . LYS A 1 87 ? 12.592 -0.079 -8.871 1.00 91.81 87 LYS A N 1
ATOM 698 C CA . LYS A 1 87 ? 14.048 -0.057 -8.661 1.00 91.81 87 LYS A CA 1
ATOM 699 C C . LYS A 1 87 ? 14.581 -1.387 -8.123 1.00 91.81 87 LYS A C 1
ATOM 701 O O . LYS A 1 87 ? 15.754 -1.678 -8.335 1.00 91.81 87 LYS A O 1
ATOM 706 N N . ARG A 1 88 ? 13.742 -2.208 -7.478 1.00 89.06 88 ARG A N 1
ATOM 707 C CA . ARG A 1 88 ? 14.132 -3.536 -6.973 1.00 89.06 88 ARG A CA 1
ATOM 708 C C . ARG A 1 88 ? 14.548 -4.491 -8.098 1.00 89.06 88 ARG A C 1
ATOM 710 O O . ARG A 1 88 ? 15.530 -5.205 -7.942 1.00 89.06 88 ARG A O 1
ATOM 717 N N . TRP A 1 89 ? 13.883 -4.423 -9.252 1.00 91.06 89 TRP A N 1
ATOM 718 C CA . TRP A 1 89 ? 14.129 -5.281 -10.421 1.00 91.06 89 TRP A CA 1
ATOM 719 C C . TRP A 1 89 ? 15.043 -4.629 -11.472 1.00 91.06 89 TRP A C 1
ATOM 721 O O . TRP A 1 89 ? 14.932 -4.895 -12.666 1.00 91.06 89 TRP A O 1
ATOM 731 N N . TRP A 1 90 ? 15.955 -3.737 -11.072 1.00 88.75 90 TRP A N 1
ATOM 732 C CA . TRP A 1 90 ? 16.779 -2.983 -12.029 1.00 88.75 90 TRP A CA 1
ATOM 733 C C . TRP A 1 90 ? 17.702 -3.850 -12.904 1.00 88.75 90 TRP A C 1
ATOM 735 O O . TRP A 1 90 ? 18.070 -3.413 -13.992 1.00 88.75 90 TRP A O 1
ATOM 745 N N . ARG A 1 91 ? 18.062 -5.060 -12.450 1.00 92.38 91 ARG A N 1
ATOM 746 C CA . ARG A 1 91 ? 18.853 -6.047 -13.213 1.00 92.38 91 ARG A CA 1
ATOM 747 C C . ARG A 1 91 ? 18.003 -7.071 -13.968 1.00 92.38 91 ARG A C 1
ATOM 749 O O . ARG A 1 91 ? 18.558 -7.908 -14.668 1.00 92.38 91 ARG A O 1
ATOM 756 N N . GLU A 1 92 ? 16.682 -7.019 -13.825 1.00 93.88 92 GLU A N 1
ATOM 757 C CA . GLU A 1 92 ? 15.752 -8.045 -14.306 1.00 93.88 92 GLU A CA 1
ATOM 758 C C . GLU A 1 92 ? 14.634 -7.378 -15.117 1.00 93.88 92 GLU A C 1
ATOM 760 O O . GLU A 1 92 ? 13.518 -7.207 -14.619 1.00 93.88 92 GLU A O 1
ATOM 765 N N . PRO A 1 93 ? 14.922 -6.947 -16.361 1.00 93.12 93 PRO A N 1
ATOM 766 C CA . PRO A 1 93 ? 13.997 -6.142 -17.159 1.00 93.12 93 PRO A CA 1
ATOM 767 C C . PRO A 1 93 ? 12.649 -6.837 -17.381 1.00 93.12 93 PRO A C 1
ATOM 769 O O . PRO A 1 93 ? 11.609 -6.200 -17.253 1.00 93.12 93 PRO A O 1
ATOM 772 N N . GLU A 1 94 ? 12.649 -8.152 -17.608 1.00 94.00 94 GLU A N 1
ATOM 773 C CA . GLU A 1 94 ? 11.415 -8.924 -17.785 1.00 94.00 94 GLU A CA 1
ATOM 774 C C . GLU A 1 94 ? 10.535 -8.934 -16.525 1.00 94.00 94 GLU A C 1
ATOM 776 O O . GLU A 1 94 ? 9.314 -8.792 -16.611 1.00 94.00 94 GLU A O 1
ATOM 781 N N . LEU A 1 95 ? 11.133 -9.080 -15.335 1.00 94.69 95 LEU A N 1
ATOM 782 C CA . LEU A 1 95 ? 10.380 -9.019 -14.079 1.00 94.69 95 LEU A CA 1
ATOM 783 C C . LEU A 1 95 ? 9.920 -7.595 -13.778 1.00 94.69 95 LEU A C 1
ATOM 785 O O . LEU A 1 95 ? 8.793 -7.399 -13.328 1.00 94.69 95 LEU A O 1
ATOM 789 N N . LYS A 1 96 ? 10.745 -6.596 -14.097 1.00 95.38 96 LYS A N 1
ATOM 790 C CA . LYS A 1 96 ? 10.379 -5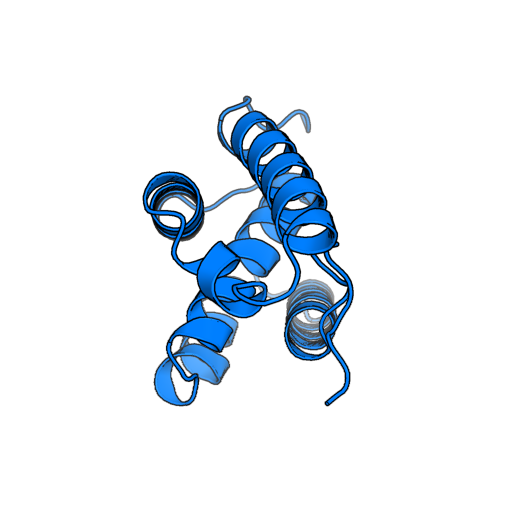.185 -13.980 1.00 95.38 96 LYS A CA 1
ATOM 791 C C . LYS A 1 96 ? 9.150 -4.849 -14.828 1.00 95.38 96 LYS A C 1
ATOM 793 O O . LYS A 1 96 ? 8.238 -4.201 -14.322 1.00 95.38 96 LYS A O 1
ATOM 798 N N . GLU A 1 97 ? 9.085 -5.322 -16.073 1.00 95.75 97 GLU A N 1
ATOM 799 C CA . GLU A 1 97 ? 7.917 -5.136 -16.945 1.00 95.75 97 GLU A CA 1
ATOM 800 C C . GLU A 1 97 ? 6.667 -5.840 -16.403 1.00 95.75 97 GLU A C 1
ATOM 802 O O . GLU A 1 97 ? 5.570 -5.275 -16.427 1.00 95.75 97 GLU A O 1
ATOM 807 N N . LYS A 1 98 ? 6.810 -7.067 -15.883 1.00 96.38 98 LYS A N 1
ATOM 808 C CA . LYS A 1 98 ? 5.694 -7.777 -15.239 1.00 96.38 98 LYS A CA 1
ATOM 809 C C . LYS A 1 98 ? 5.197 -7.020 -14.006 1.00 96.38 98 LYS A C 1
ATOM 811 O O . LYS A 1 98 ? 3.989 -6.836 -13.860 1.00 96.38 98 LYS A O 1
ATOM 816 N N . ARG A 1 99 ? 6.107 -6.521 -13.163 1.00 96.75 99 ARG A N 1
ATOM 817 C CA . ARG A 1 99 ? 5.765 -5.704 -11.993 1.00 96.75 99 ARG A CA 1
ATOM 818 C C . ARG A 1 99 ? 5.070 -4.408 -12.395 1.00 96.75 99 ARG A C 1
ATOM 820 O O . ARG A 1 99 ? 4.066 -4.050 -11.792 1.00 96.75 99 ARG A O 1
ATOM 827 N N . GLU A 1 100 ? 5.543 -3.728 -13.436 1.00 97.38 100 GLU A N 1
ATOM 828 C CA . GLU A 1 100 ? 4.913 -2.500 -13.933 1.00 97.38 100 GLU A CA 1
ATOM 829 C C . GLU A 1 100 ? 3.462 -2.744 -14.380 1.00 97.38 100 GLU A C 1
ATOM 831 O O . GLU A 1 100 ? 2.579 -1.953 -14.048 1.00 97.38 100 GLU A O 1
ATOM 836 N N . LYS A 1 101 ? 3.177 -3.880 -15.035 1.00 97.88 101 LYS A N 1
ATOM 837 C CA . LYS A 1 101 ? 1.800 -4.291 -15.373 1.00 97.88 101 LYS A CA 1
ATOM 838 C C . LYS A 1 101 ? 0.948 -4.545 -14.125 1.00 97.88 101 LYS A C 1
ATOM 840 O O . LYS A 1 101 ? -0.191 -4.084 -14.068 1.00 97.88 101 LYS A O 1
ATOM 845 N N . VAL A 1 102 ? 1.494 -5.229 -13.115 1.00 98.00 102 VAL A N 1
ATOM 846 C CA . VAL A 1 102 ? 0.812 -5.461 -11.826 1.00 98.00 102 VAL A CA 1
ATOM 847 C C . VAL A 1 102 ? 0.456 -4.133 -11.147 1.00 98.00 102 VAL A C 1
ATOM 849 O O . VAL A 1 102 ? -0.690 -3.937 -10.743 1.00 98.00 102 VAL A O 1
ATOM 852 N N . LEU A 1 103 ? 1.405 -3.195 -11.076 1.00 98.31 103 LEU A N 1
ATOM 853 C CA . LEU A 1 103 ? 1.197 -1.878 -10.469 1.00 98.31 103 LEU A CA 1
ATOM 854 C C . LEU A 1 103 ? 0.206 -1.018 -11.258 1.00 98.31 103 LEU A C 1
ATOM 856 O O . LEU A 1 103 ? -0.607 -0.323 -10.652 1.00 98.31 103 LEU A O 1
ATOM 860 N N . LYS A 1 104 ? 0.217 -1.089 -12.595 1.00 98.00 104 LYS A N 1
ATOM 861 C CA . LYS A 1 104 ? -0.769 -0.398 -13.435 1.00 98.00 104 LYS A CA 1
ATOM 862 C C . LYS A 1 104 ? -2.189 -0.894 -13.149 1.00 98.00 104 LYS A C 1
ATOM 864 O O . LYS A 1 104 ? -3.074 -0.078 -12.904 1.00 98.00 104 LYS A O 1
ATOM 869 N N . ASN A 1 105 ? -2.386 -2.211 -13.094 1.00 97.62 105 ASN A N 1
ATOM 870 C CA . ASN A 1 105 ? -3.686 -2.802 -12.771 1.00 97.62 105 ASN A CA 1
ATOM 871 C C . ASN A 1 105 ? -4.147 -2.417 -11.358 1.00 97.62 105 ASN A C 1
ATOM 873 O O . ASN A 1 105 ? -5.322 -2.123 -11.143 1.00 97.62 105 ASN A O 1
ATOM 877 N N . LEU A 1 106 ? -3.228 -2.393 -10.384 1.00 98.00 106 LEU A N 1
ATOM 878 C CA . LEU A 1 106 ? -3.544 -1.910 -9.042 1.00 98.00 106 LEU A CA 1
ATOM 879 C C . LEU A 1 106 ? -3.950 -0.431 -9.074 1.00 98.00 106 LEU A C 1
ATOM 881 O O . LEU A 1 106 ? -4.970 -0.080 -8.493 1.00 98.00 106 LEU A O 1
ATOM 885 N N . LYS A 1 107 ? -3.212 0.432 -9.781 1.00 98.12 107 LYS A N 1
ATOM 886 C CA . LYS A 1 107 ? -3.549 1.857 -9.910 1.00 98.12 107 LYS A CA 1
ATOM 887 C C . LYS A 1 107 ? -4.961 2.062 -10.458 1.00 98.12 107 LYS A C 1
ATOM 889 O O . LYS A 1 107 ? -5.713 2.859 -9.903 1.00 98.12 107 LYS A O 1
ATOM 894 N N . GLU A 1 108 ? -5.327 1.338 -11.513 1.00 97.06 108 GLU A N 1
ATOM 895 C CA . GLU A 1 108 ? -6.671 1.386 -12.100 1.00 97.06 108 GLU A CA 1
ATOM 896 C C . GLU A 1 108 ? -7.747 1.005 -11.072 1.00 97.06 108 GLU A C 1
ATOM 898 O O . GLU A 1 108 ? -8.730 1.732 -10.920 1.00 97.06 108 GLU A O 1
ATOM 903 N N . LYS A 1 109 ? -7.517 -0.055 -10.281 1.00 95.38 109 LYS A N 1
ATOM 904 C CA . LYS A 1 109 ? -8.389 -0.424 -9.155 1.00 95.38 109 LYS A CA 1
ATOM 905 C C . LYS A 1 109 ? -8.500 0.709 -8.134 1.00 95.38 109 LYS A C 1
ATOM 907 O O . LYS A 1 109 ? -9.603 1.183 -7.884 1.00 95.38 109 LYS A O 1
ATOM 912 N N . LEU A 1 110 ? -7.381 1.213 -7.609 1.00 96.19 110 LEU A N 1
ATOM 913 C CA . LEU A 1 110 ? -7.363 2.259 -6.573 1.00 96.19 110 LEU A CA 1
ATOM 914 C C . LEU A 1 110 ? -8.037 3.570 -7.019 1.00 96.19 110 LEU A C 1
ATOM 916 O O . LEU A 1 110 ? -8.503 4.345 -6.178 1.00 96.19 110 LEU A O 1
ATOM 920 N N . LEU A 1 111 ? -8.072 3.851 -8.325 1.00 94.75 111 LEU A N 1
ATOM 921 C CA . LEU A 1 111 ? -8.750 5.015 -8.904 1.00 94.75 111 LEU A CA 1
ATOM 922 C C . LEU A 1 111 ? -10.229 4.772 -9.228 1.00 94.75 111 LEU A C 1
ATOM 924 O O . LEU A 1 111 ? -10.976 5.743 -9.333 1.00 94.75 111 LEU A O 1
ATOM 928 N N . SER A 1 112 ? -10.658 3.518 -9.351 1.00 90.44 112 SER A N 1
ATOM 929 C CA . SER A 1 112 ? -12.067 3.172 -9.536 1.00 90.44 112 SER A CA 1
ATOM 930 C C . SER A 1 112 ? -12.876 3.368 -8.242 1.00 90.44 112 SER A C 1
ATOM 932 O O . SER A 1 112 ? -12.319 3.249 -7.144 1.00 90.44 112 SER A O 1
ATOM 934 N N . PRO A 1 113 ? -14.183 3.680 -8.333 1.00 75.62 113 PRO A N 1
ATOM 935 C CA . PRO A 1 113 ? -15.061 3.641 -7.169 1.00 75.62 113 PRO A CA 1
ATOM 936 C C . PRO A 1 113 ? -15.045 2.230 -6.572 1.00 75.62 113 PRO A C 1
ATOM 938 O O . PRO A 1 113 ? -15.114 1.244 -7.305 1.00 75.62 113 PRO A O 1
ATOM 941 N N . ASN A 1 114 ? -14.940 2.134 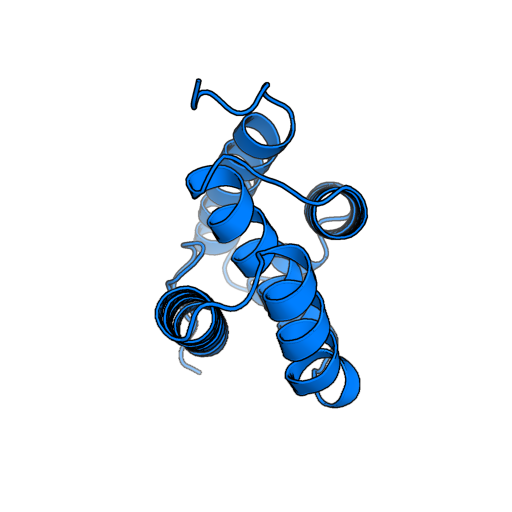-5.243 1.00 63.69 114 ASN A N 1
ATOM 942 C CA . ASN A 1 114 ? -14.967 0.850 -4.548 1.00 63.69 114 ASN A CA 1
ATOM 943 C C . ASN A 1 114 ? -16.278 0.130 -4.887 1.00 63.69 114 ASN A C 1
ATOM 945 O O . ASN A 1 114 ? -17.349 0.520 -4.429 1.00 63.69 114 ASN A O 1
ATOM 949 N N . SER A 1 115 ? -16.193 -0.916 -5.708 1.00 47.16 115 SER A N 1
ATOM 950 C CA . SER A 1 115 ? -17.344 -1.714 -6.127 1.00 47.16 115 SER A CA 1
ATOM 951 C C . SER A 1 115 ? -17.711 -2.721 -5.037 1.00 47.16 115 SER A C 1
ATOM 953 O O . SER A 1 115 ? -17.624 -3.927 -5.246 1.00 47.16 115 SER A O 1
ATOM 955 N N . LYS A 1 116 ? -18.075 -2.228 -3.853 1.00 48.19 116 LYS A N 1
ATOM 956 C CA . LYS A 1 116 ? -18.797 -2.986 -2.827 1.00 48.19 116 LYS A CA 1
ATOM 957 C C . LYS A 1 116 ? -19.802 -2.039 -2.173 1.00 48.19 116 LYS A C 1
ATOM 959 O O . LYS A 1 116 ? -19.466 -1.329 -1.230 1.00 48.19 116 LYS A O 1
ATOM 964 N N . ILE A 1 117 ? -20.991 -1.996 -2.770 1.00 38.06 117 ILE A N 1
ATOM 965 C CA . ILE A 1 117 ? -22.244 -1.609 -2.112 1.00 38.06 117 ILE A CA 1
ATOM 966 C C . ILE A 1 117 ? -22.911 -2.917 -1.700 1.00 38.06 117 ILE A C 1
ATOM 968 O O . ILE A 1 117 ? -22.882 -3.846 -2.543 1.00 38.06 117 ILE A O 1
#